Protein AF-A0A934HJG1-F1 (afdb_monomer_lite)

pLDDT: mean 94.84, std 1.52, range [88.12, 97.12]

Structure (mmCIF, N/CA/C/O backbone):
data_AF-A0A934HJG1-F1
#
_entry.id   AF-A0A934HJG1-F1
#
loop_
_atom_site.group_PDB
_atom_site.id
_atom_site.type_symbol
_atom_site.label_atom_id
_atom_site.label_alt_id
_atom_site.label_comp_id
_atom_site.label_asym_id
_atom_site.label_entity_id
_atom_site.label_seq_id
_atom_site.pdbx_PDB_ins_code
_atom_site.Cartn_x
_atom_site.Cartn_y
_atom_site.Cartn_z
_atom_site.occupancy
_atom_site.B_iso_or_equiv
_atom_site.auth_seq_id
_atom_site.auth_comp_id
_atom_site.auth_asym_id
_atom_site.auth_atom_id
_atom_site.pdbx_PDB_model_num
ATOM 1 N N . MET A 1 1 ? -9.443 7.353 0.412 1.00 90.50 1 MET A N 1
ATOM 2 C CA . MET A 1 1 ? -8.909 7.197 -0.958 1.00 90.50 1 MET A CA 1
ATOM 3 C C . MET A 1 1 ? -7.473 7.695 -0.954 1.00 90.50 1 MET A C 1
ATOM 5 O O . MET A 1 1 ? -7.227 8.705 -0.310 1.00 90.50 1 MET A O 1
ATOM 9 N N . VAL A 1 2 ? -6.547 6.985 -1.598 1.00 93.88 2 VAL A N 1
ATOM 10 C CA . VAL A 1 2 ? -5.125 7.348 -1.719 1.00 93.88 2 VAL A CA 1
ATOM 11 C C . VAL A 1 2 ? -4.758 7.289 -3.198 1.00 93.88 2 VAL A C 1
ATOM 13 O O . VAL A 1 2 ? -5.016 6.273 -3.844 1.00 93.88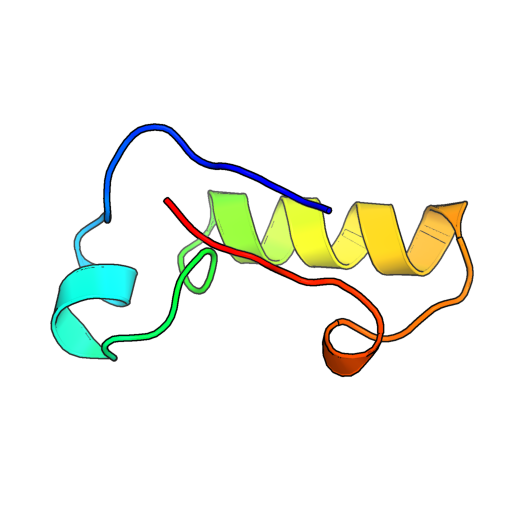 2 VAL A O 1
ATOM 16 N N . ILE A 1 3 ? -4.193 8.372 -3.728 1.00 94.94 3 ILE A N 1
ATOM 17 C CA . ILE A 1 3 ? -3.777 8.478 -5.129 1.00 94.94 3 ILE A CA 1
ATOM 18 C C . ILE A 1 3 ? -2.289 8.831 -5.147 1.00 94.94 3 ILE A C 1
ATOM 20 O O . ILE A 1 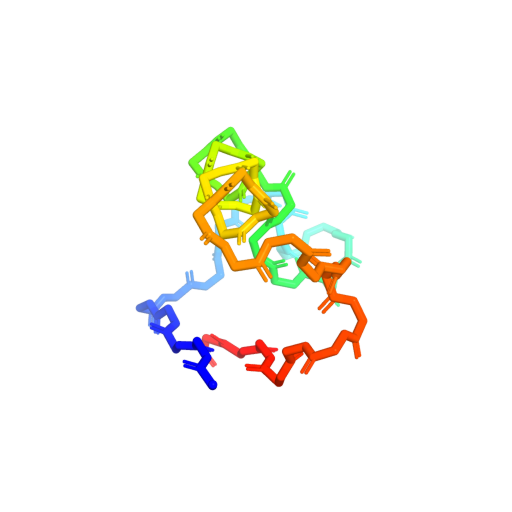3 ? -1.888 9.827 -4.546 1.00 94.94 3 ILE A O 1
ATOM 24 N N . GLY A 1 4 ? -1.480 7.978 -5.769 1.00 93.88 4 GLY A N 1
ATOM 25 C CA . GLY A 1 4 ? -0.060 8.210 -6.020 1.00 93.88 4 GLY A CA 1
ATOM 26 C C . GLY A 1 4 ? 0.191 8.946 -7.333 1.00 93.88 4 GLY A C 1
ATOM 27 O O . GLY A 1 4 ? -0.735 9.230 -8.082 1.00 93.88 4 GLY A O 1
ATOM 28 N N . GLU A 1 5 ? 1.460 9.247 -7.599 1.00 94.25 5 GLU A N 1
ATOM 29 C CA . GLU A 1 5 ? 1.891 9.925 -8.827 1.00 94.25 5 GLU A CA 1
ATOM 30 C C . GLU A 1 5 ? 2.063 8.952 -10.003 1.00 94.25 5 GLU A C 1
ATOM 32 O O . GLU A 1 5 ? 1.501 9.162 -11.071 1.00 94.25 5 GLU A O 1
ATOM 37 N N . ALA A 1 6 ? 2.864 7.900 -9.811 1.00 94.31 6 ALA A N 1
ATOM 38 C CA . ALA A 1 6 ? 3.206 6.913 -10.831 1.00 94.31 6 ALA A CA 1
ATOM 39 C C . ALA A 1 6 ? 3.690 5.605 -10.171 1.00 94.31 6 ALA A C 1
ATOM 41 O O . ALA A 1 6 ? 4.149 5.641 -9.023 1.00 94.31 6 ALA A O 1
ATOM 42 N N . PRO A 1 7 ? 3.641 4.450 -10.867 1.00 93.69 7 PRO A N 1
ATOM 43 C CA . PRO A 1 7 ? 4.058 3.178 -10.289 1.00 93.69 7 PRO A CA 1
ATOM 44 C C . PRO A 1 7 ? 5.589 3.058 -10.253 1.00 93.69 7 PRO A C 1
ATOM 46 O O . PRO A 1 7 ? 6.271 3.156 -11.277 1.00 93.69 7 PRO A O 1
ATOM 49 N N . GLY A 1 8 ? 6.150 2.798 -9.070 1.00 94.94 8 GLY A N 1
ATOM 50 C CA . GLY A 1 8 ? 7.573 2.512 -8.902 1.00 94.94 8 GLY A CA 1
ATOM 51 C C . GLY A 1 8 ? 7.975 1.096 -9.340 1.00 94.94 8 GLY A C 1
ATOM 52 O O . GLY A 1 8 ? 7.154 0.261 -9.708 1.00 94.94 8 GLY A O 1
ATOM 53 N N . ARG A 1 9 ? 9.272 0.771 -9.233 1.00 95.94 9 ARG A N 1
ATOM 54 C CA . ARG A 1 9 ? 9.836 -0.533 -9.653 1.00 95.94 9 ARG A CA 1
ATOM 55 C C . ARG A 1 9 ? 9.106 -1.746 -9.059 1.00 95.94 9 ARG A C 1
ATOM 57 O O . ARG A 1 9 ? 8.765 -2.678 -9.782 1.00 95.94 9 ARG A O 1
ATOM 64 N N . GLU A 1 10 ? 8.904 -1.743 -7.744 1.00 95.69 10 GLU A N 1
ATOM 65 C CA . GLU A 1 10 ? 8.252 -2.851 -7.031 1.00 95.69 10 GLU A CA 1
ATOM 66 C C . GLU A 1 10 ? 6.759 -2.932 -7.367 1.00 95.69 10 GLU A C 1
ATOM 68 O O . GLU A 1 10 ? 6.215 -4.024 -7.504 1.00 95.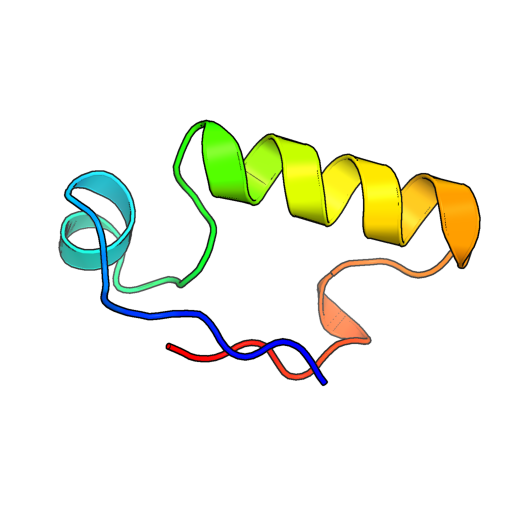69 10 GLU A O 1
ATOM 73 N N . GLU A 1 11 ? 6.110 -1.782 -7.554 1.00 95.94 11 GLU A N 1
ATOM 74 C CA . GLU A 1 11 ? 4.689 -1.693 -7.901 1.00 95.94 11 GLU A CA 1
ATOM 75 C C . GLU A 1 11 ? 4.437 -2.214 -9.312 1.00 95.94 11 GLU A C 1
ATOM 77 O O . GLU A 1 11 ? 3.519 -3.002 -9.513 1.00 95.94 11 GLU A O 1
ATOM 82 N N . THR A 1 12 ? 5.307 -1.874 -10.264 1.00 96.19 12 THR A N 1
ATOM 83 C CA . THR A 1 12 ? 5.272 -2.408 -11.630 1.00 96.19 12 THR A CA 1
ATOM 84 C C . THR A 1 12 ? 5.504 -3.917 -11.645 1.00 96.19 12 THR A C 1
ATOM 86 O O . THR A 1 12 ? 4.794 -4.647 -12.336 1.00 96.19 12 THR A O 1
ATOM 89 N N . LYS A 1 13 ? 6.460 -4.414 -10.849 1.00 96.94 13 LYS A N 1
ATOM 90 C CA . LYS A 1 13 ? 6.760 -5.850 -10.759 1.00 96.94 13 LYS A CA 1
ATOM 91 C C . LYS A 1 13 ? 5.603 -6.650 -10.152 1.00 96.94 13 LYS A C 1
ATOM 93 O O . LYS A 1 13 ? 5.294 -7.734 -10.638 1.00 96.94 13 LYS A O 1
ATOM 98 N N . LEU A 1 14 ? 4.989 -6.135 -9.088 1.00 95.38 14 LEU A N 1
ATOM 99 C CA . LEU A 1 14 ? 3.941 -6.821 -8.322 1.00 95.38 14 LEU A CA 1
ATOM 100 C C . LEU A 1 14 ? 2.520 -6.439 -8.756 1.00 95.38 14 LEU A C 1
ATOM 102 O O . LEU A 1 14 ? 1.556 -6.959 -8.197 1.00 95.38 14 LEU A O 1
ATOM 106 N N . LYS A 1 15 ? 2.378 -5.513 -9.713 1.00 95.19 15 LYS A N 1
ATOM 107 C CA . LYS A 1 15 ? 1.103 -4.925 -10.163 1.00 95.19 15 LYS A CA 1
ATOM 108 C C . LYS A 1 15 ? 0.214 -4.463 -9.005 1.00 95.19 15 LYS A C 1
ATOM 110 O O . LYS A 1 15 ? -1.004 -4.602 -9.047 1.00 95.19 15 LYS A O 1
ATOM 115 N N . THR A 1 16 ? 0.838 -3.953 -7.948 1.00 94.31 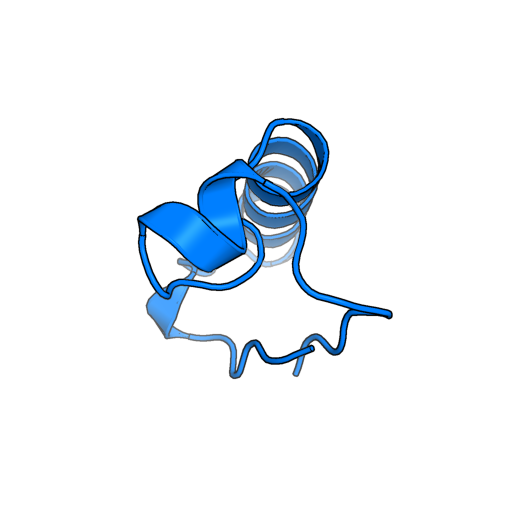16 THR A N 1
ATOM 116 C CA . THR A 1 16 ? 0.158 -3.562 -6.712 1.00 94.31 16 THR A CA 1
ATOM 117 C C . THR A 1 16 ? 0.701 -2.207 -6.262 1.00 94.31 16 THR A C 1
ATOM 119 O O . THR A 1 16 ? 1.912 -2.096 -6.079 1.00 94.31 16 THR A O 1
ATOM 122 N N . PRO A 1 17 ? -0.147 -1.185 -6.054 1.00 95.31 17 PRO A N 1
ATOM 123 C CA . PRO A 1 17 ? 0.312 0.167 -5.743 1.00 95.31 17 PRO A CA 1
ATOM 124 C C . PRO A 1 17 ? 0.814 0.280 -4.296 1.00 95.31 17 PRO A C 1
ATOM 126 O O . PRO A 1 17 ? 0.378 -0.456 -3.408 1.00 95.31 17 PRO A O 1
ATOM 129 N N . PHE A 1 18 ? 1.714 1.214 -4.012 1.00 94.94 18 PHE A N 1
ATOM 130 C CA . PHE A 1 18 ? 2.300 1.478 -2.695 1.00 94.94 18 PHE A CA 1
ATOM 131 C C . PHE A 1 18 ? 2.900 0.234 -1.997 1.00 94.94 18 PHE A C 1
ATOM 133 O O . PHE A 1 18 ? 2.820 0.108 -0.775 1.00 94.94 18 PHE A O 1
ATOM 140 N N . VAL A 1 19 ? 3.516 -0.694 -2.740 1.00 95.75 19 VAL A N 1
ATOM 141 C CA . VAL A 1 19 ? 4.229 -1.858 -2.156 1.00 95.75 19 VAL A CA 1
ATOM 142 C C . VAL A 1 19 ? 5.726 -1.631 -1.959 1.00 95.75 19 VAL A C 1
ATOM 144 O O . VAL A 1 19 ? 6.366 -2.421 -1.271 1.00 95.75 19 VAL A O 1
ATOM 147 N N . GLY A 1 20 ? 6.293 -0.557 -2.520 1.00 95.00 20 GLY A N 1
ATOM 148 C CA . GLY A 1 20 ? 7.692 -0.163 -2.321 1.00 95.00 20 GLY A CA 1
ATOM 149 C C . GLY A 1 20 ? 7.983 0.404 -0.923 1.00 95.00 20 GLY A C 1
ATOM 150 O O . GLY A 1 20 ? 7.112 0.451 -0.057 1.00 95.00 20 GLY A O 1
ATOM 151 N N . LYS A 1 21 ? 9.216 0.878 -0.684 1.00 95.75 21 LYS A N 1
ATOM 152 C CA . LYS A 1 21 ? 9.634 1.421 0.629 1.00 95.75 21 LYS A CA 1
ATOM 153 C C . LYS A 1 21 ? 8.743 2.582 1.097 1.00 95.75 21 LYS A C 1
ATOM 155 O O . LYS A 1 21 ? 8.250 2.542 2.219 1.00 95.75 21 LYS A O 1
ATOM 160 N N . ALA A 1 22 ? 8.507 3.568 0.227 1.00 94.44 22 ALA A N 1
ATOM 161 C CA . ALA A 1 22 ? 7.639 4.708 0.527 1.00 94.44 22 ALA A CA 1
ATOM 162 C C . ALA A 1 22 ? 6.182 4.275 0.755 1.00 94.44 22 ALA A C 1
ATOM 164 O O . ALA A 1 22 ? 5.533 4.734 1.690 1.00 94.44 22 ALA A O 1
ATOM 165 N N . GLY A 1 23 ? 5.689 3.330 -0.048 1.00 94.88 23 GLY A N 1
ATOM 166 C CA . GLY A 1 23 ? 4.322 2.847 0.083 1.00 94.88 23 GLY A CA 1
ATOM 167 C C . GLY A 1 23 ? 4.057 2.051 1.354 1.00 94.88 23 GLY A C 1
ATOM 168 O O . GLY A 1 23 ? 3.047 2.277 2.014 1.00 94.88 23 GLY A O 1
ATOM 169 N N . ARG A 1 24 ? 5.003 1.207 1.775 1.00 95.00 24 ARG A N 1
ATOM 170 C CA . ARG A 1 24 ? 4.924 0.514 3.069 1.00 95.00 24 ARG A CA 1
ATOM 171 C C . ARG A 1 24 ? 4.918 1.492 4.242 1.00 95.00 24 ARG A C 1
ATOM 173 O O . ARG A 1 24 ? 4.162 1.285 5.185 1.00 95.00 24 ARG A O 1
ATOM 180 N N . PHE A 1 25 ? 5.711 2.561 4.165 1.00 96.06 25 PHE A N 1
ATOM 181 C CA . PHE A 1 25 ? 5.707 3.619 5.174 1.00 96.06 25 PHE A CA 1
ATOM 182 C C . PHE A 1 25 ? 4.354 4.340 5.239 1.00 96.06 25 PHE A C 1
ATOM 184 O O . PHE A 1 25 ? 3.767 4.430 6.315 1.00 96.06 25 PHE A O 1
ATOM 191 N N . LEU A 1 26 ? 3.808 4.759 4.092 1.00 94.69 26 LEU A N 1
ATOM 192 C CA . LEU A 1 26 ? 2.491 5.397 4.030 1.00 94.69 26 LEU A CA 1
ATOM 193 C C . LEU A 1 26 ? 1.385 4.485 4.576 1.00 94.69 26 LEU A C 1
ATOM 195 O O . LEU A 1 26 ? 0.580 4.924 5.388 1.00 94.69 26 LEU A O 1
ATOM 199 N N . VAL A 1 27 ? 1.350 3.215 4.164 1.00 94.38 27 VAL A N 1
ATOM 200 C CA . VAL A 1 27 ? 0.362 2.240 4.658 1.00 94.38 27 VAL A CA 1
ATOM 201 C C . VAL A 1 27 ? 0.491 2.037 6.172 1.00 94.38 27 VAL A C 1
ATOM 203 O O . VAL A 1 27 ? -0.526 1.898 6.849 1.00 94.38 27 VAL A O 1
ATOM 206 N N . GLY A 1 28 ? 1.715 2.061 6.709 1.00 95.94 28 GLY A N 1
ATOM 207 C CA . GLY A 1 28 ? 1.966 2.041 8.151 1.00 95.94 28 GLY A CA 1
ATOM 208 C C . GLY A 1 28 ? 1.334 3.235 8.866 1.00 95.94 28 GLY A C 1
ATOM 209 O O . GLY A 1 28 ? 0.560 3.036 9.798 1.00 95.94 28 GLY A O 1
ATOM 210 N N . ILE A 1 29 ? 1.574 4.453 8.369 1.00 95.75 29 ILE A N 1
ATOM 211 C CA . ILE A 1 29 ? 0.973 5.680 8.918 1.00 95.75 29 ILE A CA 1
ATOM 212 C C . ILE A 1 29 ? -0.552 5.635 8.828 1.00 95.75 29 ILE A C 1
ATOM 214 O O . ILE A 1 29 ? -1.231 5.938 9.803 1.00 95.75 29 ILE A O 1
ATOM 218 N N . LEU A 1 30 ? -1.112 5.240 7.682 1.00 94.50 30 LEU A N 1
ATOM 219 C CA . LEU A 1 30 ? -2.565 5.150 7.510 1.00 94.50 30 LEU A CA 1
ATOM 220 C C . LEU A 1 30 ? -3.187 4.189 8.529 1.00 94.50 30 LEU A C 1
ATOM 222 O O . LEU A 1 30 ? -4.232 4.487 9.105 1.00 94.50 30 LEU A O 1
ATOM 226 N N . ARG A 1 31 ? -2.527 3.057 8.787 1.00 95.12 31 ARG A N 1
ATOM 227 C CA . ARG A 1 31 ? -2.968 2.107 9.806 1.00 95.12 31 ARG A CA 1
ATOM 228 C C . ARG A 1 31 ? -2.873 2.691 11.213 1.00 95.12 31 ARG A C 1
ATOM 230 O O . ARG A 1 31 ? -3.786 2.472 11.998 1.00 95.12 31 ARG A O 1
ATOM 237 N N . GLU A 1 32 ? -1.796 3.397 11.533 1.00 97.12 32 GLU A N 1
ATOM 238 C CA . GLU A 1 32 ? -1.583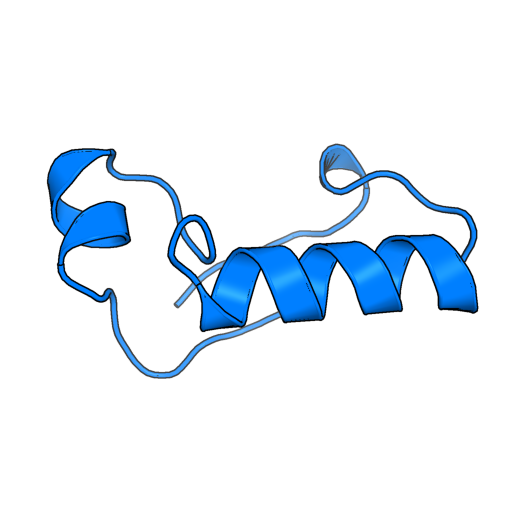 3.987 12.858 1.00 97.12 32 GLU A CA 1
ATOM 239 C C . GLU A 1 32 ? -2.581 5.115 13.152 1.00 97.12 32 GLU A C 1
ATOM 241 O O . GLU A 1 32 ? -3.214 5.121 14.203 1.00 97.12 32 GLU A O 1
ATOM 246 N N . VAL A 1 33 ? -2.781 6.023 12.196 1.00 97.00 33 VAL A N 1
ATOM 247 C CA . VAL A 1 33 ? -3.634 7.210 12.355 1.00 97.00 33 VAL A CA 1
ATOM 248 C C . VAL A 1 33 ? -5.120 6.858 12.328 1.00 97.00 33 VAL A C 1
ATOM 250 O O . VAL A 1 33 ? -5.891 7.385 13.125 1.00 97.00 33 VAL A O 1
ATOM 253 N N . PHE A 1 34 ? -5.541 5.983 11.410 1.00 95.94 34 PHE A N 1
ATOM 254 C CA . PHE A 1 34 ? -6.961 5.666 11.225 1.00 95.94 34 PHE A CA 1
ATOM 255 C C . PHE A 1 34 ? -7.391 4.366 11.909 1.00 95.94 34 PHE A C 1
ATOM 257 O O . PHE A 1 34 ? -8.584 4.085 11.970 1.00 95.94 34 PHE A O 1
ATOM 264 N N . GLY A 1 35 ? -6.454 3.534 12.375 1.00 95.62 35 GLY A N 1
ATOM 265 C CA . GLY A 1 35 ? -6.761 2.206 12.919 1.00 95.62 35 GLY A CA 1
ATOM 266 C C . GLY A 1 35 ? -7.328 1.225 11.883 1.00 95.62 35 GLY A C 1
ATOM 267 O O . GLY A 1 35 ? -7.829 0.163 12.249 1.00 95.62 35 GLY A O 1
ATOM 268 N N . LEU A 1 36 ? -7.279 1.566 10.591 1.00 94.75 36 LEU A N 1
ATOM 269 C CA . LEU A 1 36 ? -7.873 0.779 9.512 1.00 94.75 36 LEU A CA 1
ATOM 270 C C . LEU A 1 36 ? -6.799 0.017 8.722 1.00 94.75 36 LEU A C 1
ATOM 272 O O . LEU A 1 36 ? -5.720 0.555 8.462 1.00 94.75 36 LEU A O 1
ATOM 276 N N . PRO A 1 37 ? -7.079 -1.226 8.296 1.00 93.62 37 PRO A N 1
ATOM 277 C CA . PRO A 1 37 ? -6.173 -1.969 7.434 1.00 93.62 37 PRO A CA 1
ATOM 278 C C . PRO A 1 37 ? -6.207 -1.421 5.9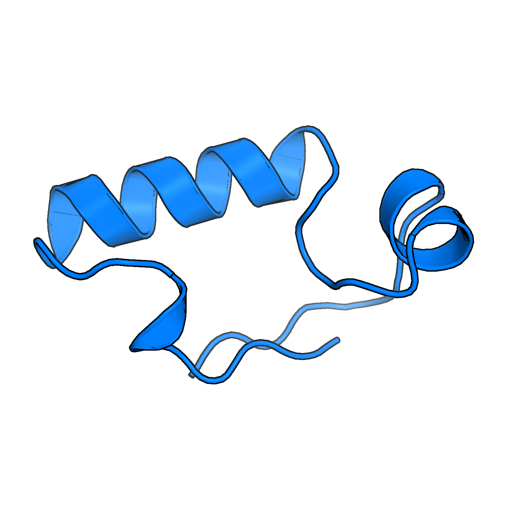99 1.00 93.62 37 PRO A C 1
ATOM 280 O O . PRO A 1 37 ? -7.149 -0.734 5.592 1.00 93.62 37 PRO A O 1
ATOM 283 N N . ARG A 1 38 ? -5.177 -1.755 5.213 1.00 93.31 38 ARG A N 1
ATOM 284 C CA . ARG A 1 38 ? -4.998 -1.276 3.833 1.00 93.31 38 ARG A CA 1
ATOM 285 C C . ARG A 1 38 ? -6.229 -1.542 2.966 1.00 93.31 38 ARG A C 1
ATOM 287 O O . ARG A 1 38 ? -6.595 -0.686 2.169 1.00 93.31 38 ARG A O 1
ATOM 294 N N . GLU A 1 39 ? -6.877 -2.692 3.135 1.00 94.75 39 GLU A N 1
ATOM 295 C CA . GLU A 1 39 ? -8.041 -3.102 2.339 1.00 94.75 39 GLU A CA 1
ATOM 296 C C . GLU A 1 39 ? -9.261 -2.183 2.511 1.00 94.75 39 GLU A C 1
ATOM 298 O O . GLU A 1 39 ? -10.178 -2.220 1.694 1.00 94.75 39 GLU A O 1
ATOM 303 N N . LYS A 1 40 ? -9.292 -1.345 3.556 1.00 96.44 40 LYS A N 1
ATOM 304 C CA . LYS A 1 40 ? -10.353 -0.345 3.755 1.00 96.44 40 LYS A CA 1
ATOM 305 C C . LYS A 1 40 ? -10.134 0.934 2.952 1.00 96.44 40 LYS A C 1
ATOM 307 O O . LYS A 1 40 ? -11.020 1.785 2.915 1.00 96.44 40 LYS A O 1
ATOM 312 N N . PHE A 1 41 ? -8.988 1.075 2.293 1.00 93.75 41 PHE A N 1
ATOM 313 C CA . PHE A 1 41 ? -8.679 2.216 1.450 1.00 93.75 41 PHE A CA 1
ATOM 314 C C . PHE A 1 41 ? -8.705 1.808 -0.020 1.00 93.75 41 PHE A C 1
ATOM 316 O O . PHE A 1 41 ? -8.084 0.829 -0.424 1.00 93.75 41 PHE A O 1
ATOM 323 N N . TYR A 1 42 ? -9.363 2.619 -0.846 1.00 95.38 42 TYR A N 1
ATOM 324 C CA . TYR A 1 42 ? -9.112 2.595 -2.282 1.00 95.38 42 TYR A CA 1
ATOM 325 C C . TYR A 1 42 ? -7.763 3.261 -2.557 1.00 95.38 42 TYR A C 1
ATOM 327 O O . TYR A 1 42 ? -7.578 4.427 -2.184 1.00 95.38 42 TYR A O 1
ATOM 335 N N . ILE A 1 43 ? -6.839 2.518 -3.165 1.00 94.19 43 ILE A N 1
ATOM 336 C CA . ILE A 1 43 ? -5.461 2.937 -3.428 1.00 94.19 43 ILE A CA 1
ATOM 337 C C . ILE A 1 43 ? -5.175 2.749 -4.916 1.00 94.19 43 ILE A C 1
ATOM 339 O O . ILE A 1 43 ? -5.280 1.635 -5.425 1.00 94.19 43 ILE A O 1
ATOM 343 N N . THR A 1 44 ? -4.781 3.828 -5.583 1.00 94.25 44 THR A N 1
ATOM 344 C CA . THR A 1 44 ? -4.339 3.829 -6.982 1.00 94.25 44 THR A CA 1
ATOM 345 C C . THR A 1 44 ? -3.160 4.777 -7.153 1.00 94.25 44 THR A C 1
ATOM 347 O O . THR A 1 44 ? -2.819 5.532 -6.243 1.00 94.25 44 THR A O 1
ATOM 350 N N . ASN A 1 45 ? -2.548 4.729 -8.320 1.00 88.12 45 ASN A N 1
ATOM 351 C CA . ASN A 1 45 ? -1.613 5.707 -8.859 1.00 88.12 45 ASN A CA 1
ATOM 352 C C . ASN A 1 45 ? -1.956 5.922 -10.340 1.00 88.12 45 ASN A C 1
ATOM 354 O O . ASN A 1 45 ? -3.002 5.376 -10.766 1.00 88.12 45 ASN A O 1
#

Secondary structure (DSSP, 8-state):
-EE-SS--HHHHHHT-TT-SHHHHHHHHHHHHHH---GGGS-EE-

Foldseek 3Di:
DEEDDDADPVCVVVVHHLPDPNSVVVQVVCCVVVVDHPVVDDYYD

Radius of gyration: 10.11 Å; chains: 1; bounding box: 20×17×24 Å

Sequence (45 aa):
MVIGEAPGREETKLKTPFVGKAGRFLVGILREVFGLPREKFYITN